Protein AF-A0A832GWJ2-F1 (afdb_monomer_lite)

Foldseek 3Di:
DVLLVLLVVLLVLLLVLLLLLLVLLVVLCVVPPDDDPPVVLVVCCVVPNSVVSSVVVSVVSCVVSVVLSVVVVPDPDVVSSVVSNVVSVVSSVVSVVSSVCSNVVDDDPVNVVVVVVVVVVVVVVD

pLDDT: mean 75.38, std 15.65, range [42.34, 94.06]

Structure (mmCIF, N/CA/C/O backbone):
data_AF-A0A832GWJ2-F1
#
_entry.id   AF-A0A832GWJ2-F1
#
loop_
_atom_site.group_PDB
_atom_site.id
_atom_site.type_symbol
_atom_site.label_atom_id
_atom_site.label_alt_id
_atom_site.label_comp_id
_atom_site.label_asym_id
_atom_site.label_entity_id
_atom_site.label_seq_id
_atom_site.pdbx_PDB_ins_code
_atom_site.Cartn_x
_atom_site.Cartn_y
_atom_site.Cartn_z
_atom_site.occupancy
_atom_site.B_iso_or_equiv
_atom_site.auth_seq_id
_atom_site.auth_comp_id
_atom_site.auth_asym_id
_atom_site.auth_atom_id
_atom_site.pdbx_PDB_model_num
ATOM 1 N N . MET A 1 1 ? 13.240 -7.114 -17.437 1.00 71.31 1 MET A N 1
ATOM 2 C CA . MET A 1 1 ? 12.450 -8.253 -16.913 1.00 71.31 1 MET A CA 1
ATOM 3 C C . MET A 1 1 ? 12.329 -8.197 -15.392 1.00 71.31 1 MET A C 1
ATOM 5 O O . MET A 1 1 ? 11.222 -8.036 -14.908 1.00 71.31 1 MET A O 1
ATOM 9 N N . ILE A 1 2 ? 13.451 -8.190 -14.660 1.00 85.00 2 ILE A N 1
ATOM 10 C CA . ILE A 1 2 ? 13.492 -8.148 -13.183 1.00 85.00 2 ILE A CA 1
ATOM 11 C C . ILE A 1 2 ? 12.664 -6.995 -12.588 1.00 85.00 2 ILE A C 1
ATOM 13 O O . ILE A 1 2 ? 11.813 -7.231 -11.739 1.00 85.00 2 ILE A O 1
ATOM 17 N N . ILE A 1 3 ? 12.844 -5.762 -13.078 1.00 85.44 3 ILE A N 1
ATOM 18 C CA . ILE A 1 3 ? 12.120 -4.582 -12.566 1.00 85.44 3 ILE A CA 1
ATOM 19 C C . ILE A 1 3 ? 10.596 -4.740 -12.695 1.00 85.44 3 ILE A C 1
ATOM 21 O O . ILE A 1 3 ? 9.877 -4.452 -11.745 1.00 85.44 3 ILE A O 1
ATOM 25 N N . LYS A 1 4 ? 10.099 -5.260 -13.826 1.00 85.88 4 LYS A N 1
ATOM 26 C CA . LYS A 1 4 ? 8.658 -5.480 -14.044 1.00 85.88 4 LYS A CA 1
ATOM 27 C C . LYS A 1 4 ? 8.101 -6.541 -13.085 1.00 85.88 4 LYS A C 1
ATOM 29 O O . LYS A 1 4 ? 7.018 -6.355 -12.536 1.00 85.88 4 LYS A O 1
ATOM 34 N N . SER A 1 5 ? 8.863 -7.607 -12.824 1.00 88.88 5 SER A N 1
ATOM 35 C CA . SER A 1 5 ? 8.505 -8.612 -11.815 1.00 88.88 5 SER A CA 1
ATOM 36 C C . SER A 1 5 ? 8.436 -8.006 -10.410 1.00 88.88 5 SER A C 1
ATOM 38 O O . SER A 1 5 ? 7.482 -8.263 -9.683 1.00 88.88 5 SER A O 1
ATOM 40 N N . ILE A 1 6 ? 9.391 -7.141 -10.046 1.00 92.00 6 ILE A N 1
ATOM 41 C CA . ILE A 1 6 ? 9.373 -6.424 -8.761 1.00 92.00 6 ILE A CA 1
ATOM 42 C C . ILE A 1 6 ? 8.151 -5.501 -8.676 1.00 92.00 6 ILE A C 1
ATOM 44 O O . ILE A 1 6 ? 7.458 -5.509 -7.663 1.00 92.00 6 ILE A O 1
ATOM 48 N N . SER A 1 7 ? 7.831 -4.747 -9.732 1.00 90.88 7 SER A N 1
ATOM 49 C CA . SER A 1 7 ? 6.636 -3.892 -9.764 1.00 90.88 7 SER A CA 1
ATOM 50 C C . SER A 1 7 ? 5.344 -4.689 -9.562 1.00 90.88 7 SER A C 1
ATOM 52 O O . SER A 1 7 ? 4.452 -4.222 -8.858 1.00 90.88 7 SER A O 1
ATOM 54 N N . LEU A 1 8 ? 5.250 -5.903 -10.114 1.00 90.25 8 LEU A N 1
ATOM 55 C CA . LEU A 1 8 ? 4.106 -6.791 -9.895 1.00 90.25 8 LEU A CA 1
ATOM 56 C C . LEU A 1 8 ? 4.010 -7.245 -8.432 1.00 90.25 8 LEU A C 1
ATOM 58 O O . LEU A 1 8 ? 2.935 -7.170 -7.840 1.00 90.25 8 LEU A O 1
ATOM 62 N N . VAL A 1 9 ? 5.131 -7.643 -7.824 1.00 93.12 9 VAL A N 1
ATOM 63 C CA . VAL A 1 9 ? 5.181 -7.998 -6.395 1.00 93.12 9 VAL A CA 1
ATOM 64 C C . VAL A 1 9 ? 4.764 -6.812 -5.521 1.00 93.12 9 VAL A C 1
ATOM 66 O O . VAL A 1 9 ? 3.963 -6.979 -4.606 1.00 93.12 9 VAL A O 1
ATOM 69 N N . VAL A 1 10 ? 5.241 -5.602 -5.828 1.00 92.62 10 VAL A N 1
ATOM 70 C CA . VAL A 1 10 ? 4.853 -4.379 -5.106 1.00 92.62 10 VAL A CA 1
ATOM 71 C C . VAL A 1 10 ? 3.365 -4.074 -5.281 1.00 92.62 10 VAL A C 1
ATOM 73 O O . VAL A 1 10 ? 2.706 -3.714 -4.311 1.00 92.62 10 VAL A O 1
ATOM 76 N N . ALA A 1 11 ? 2.799 -4.251 -6.476 1.00 90.06 11 ALA A N 1
ATOM 77 C CA . ALA A 1 11 ? 1.368 -4.051 -6.695 1.00 90.06 11 ALA A CA 1
ATOM 78 C C . ALA A 1 11 ? 0.514 -5.026 -5.868 1.00 90.06 11 ALA A C 1
ATOM 80 O O . ALA A 1 11 ? -0.459 -4.605 -5.241 1.00 90.06 11 ALA A O 1
ATOM 81 N N . ILE A 1 12 ? 0.907 -6.305 -5.809 1.00 89.88 12 ILE A N 1
ATOM 82 C CA . ILE A 1 12 ? 0.268 -7.299 -4.935 1.00 89.88 12 ILE A CA 1
ATOM 83 C C . ILE A 1 12 ? 0.392 -6.865 -3.473 1.00 89.88 12 ILE A C 1
ATOM 85 O O . ILE A 1 12 ? -0.600 -6.889 -2.745 1.00 89.88 12 ILE A O 1
ATOM 89 N N . LEU A 1 13 ? 1.580 -6.418 -3.057 1.00 91.56 13 LEU A N 1
ATOM 90 C CA . LEU A 1 13 ? 1.827 -5.963 -1.694 1.00 91.56 13 LEU A CA 1
ATOM 91 C C . LEU A 1 13 ? 0.891 -4.814 -1.304 1.00 91.56 13 LEU A C 1
ATOM 93 O O . LEU A 1 13 ? 0.283 -4.907 -0.247 1.00 91.56 13 LEU A O 1
ATOM 97 N N . ILE A 1 14 ? 0.709 -3.809 -2.170 1.00 91.25 14 ILE A N 1
ATOM 98 C CA . ILE A 1 14 ? -0.202 -2.670 -1.945 1.00 91.25 14 ILE A CA 1
ATOM 99 C C . ILE A 1 14 ? -1.648 -3.142 -1.741 1.00 91.25 14 ILE A C 1
ATOM 101 O O . ILE A 1 14 ? -2.360 -2.640 -0.869 1.00 91.25 14 ILE A O 1
ATOM 105 N N . ILE A 1 15 ? -2.111 -4.092 -2.560 1.00 88.44 15 ILE A N 1
ATOM 106 C CA . ILE A 1 15 ? -3.483 -4.608 -2.471 1.00 88.44 15 ILE A CA 1
ATOM 107 C C . ILE A 1 15 ? -3.663 -5.390 -1.166 1.00 88.44 15 ILE A C 1
ATOM 109 O O . ILE A 1 15 ? -4.631 -5.161 -0.439 1.00 88.44 15 ILE A O 1
ATOM 113 N N . VAL A 1 16 ? -2.715 -6.272 -0.838 1.00 88.19 16 VAL A N 1
ATOM 114 C CA . VAL A 1 16 ? -2.744 -7.082 0.387 1.00 88.19 16 VAL A CA 1
ATOM 115 C C . VAL A 1 16 ? -2.646 -6.201 1.631 1.00 88.19 16 VAL A C 1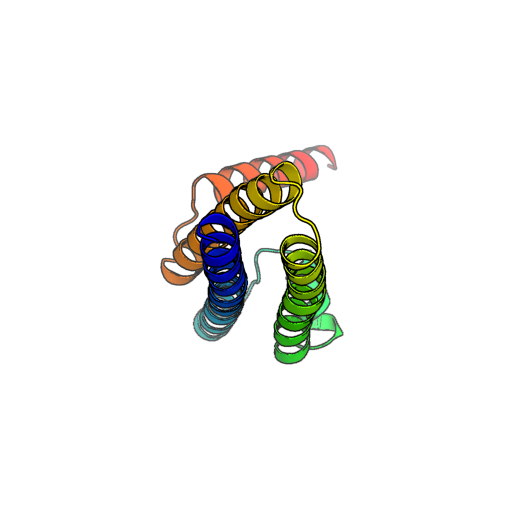
ATOM 117 O O . VAL A 1 16 ? -3.441 -6.366 2.556 1.00 88.19 16 VAL A O 1
ATOM 120 N N . SER A 1 17 ? -1.726 -5.235 1.665 1.00 88.06 17 SER A N 1
ATOM 121 C CA . SER A 1 17 ? -1.578 -4.313 2.793 1.00 88.06 17 SER A CA 1
ATOM 122 C C . SER A 1 17 ? -2.831 -3.470 2.984 1.00 88.06 17 SER A C 1
ATOM 124 O O . SER A 1 17 ? -3.256 -3.268 4.122 1.00 88.06 17 SER A O 1
ATOM 126 N N . LYS A 1 18 ? -3.491 -3.048 1.897 1.00 87.44 18 LYS A N 1
ATOM 127 C CA . LYS A 1 18 ? -4.743 -2.303 2.007 1.00 87.44 18 LYS A CA 1
ATOM 128 C C . LYS A 1 18 ? -5.901 -3.163 2.489 1.00 87.44 18 LYS A C 1
ATOM 130 O O . LYS A 1 18 ? -6.691 -2.715 3.319 1.00 87.44 18 LYS A O 1
ATOM 135 N N . PHE A 1 19 ? -5.987 -4.399 2.010 1.00 85.69 19 PHE A N 1
ATOM 136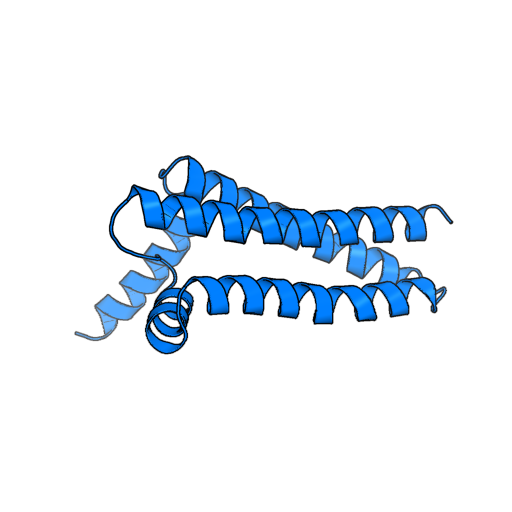 C CA . PHE A 1 19 ? -6.965 -5.356 2.507 1.00 85.69 19 PHE A CA 1
ATOM 137 C C . PHE A 1 19 ? -6.779 -5.606 4.009 1.00 85.69 19 PHE A C 1
ATOM 139 O O . PHE A 1 19 ? -7.747 -5.548 4.765 1.00 85.69 19 PHE A O 1
ATOM 146 N N . LEU A 1 20 ? -5.537 -5.801 4.463 1.00 82.75 20 LEU A N 1
ATOM 147 C CA . LEU A 1 20 ? -5.214 -5.972 5.880 1.00 82.75 20 LEU A CA 1
ATOM 148 C C . LEU A 1 20 ? -5.515 -4.715 6.704 1.00 82.75 20 LEU A C 1
ATOM 150 O O . LEU A 1 20 ? -6.037 -4.833 7.810 1.00 82.75 20 LEU A O 1
ATOM 154 N N . ASP A 1 21 ? -5.242 -3.520 6.180 1.00 82.69 21 ASP A N 1
ATOM 155 C CA . ASP A 1 21 ? -5.596 -2.237 6.806 1.00 82.69 21 ASP A CA 1
ATOM 156 C C . ASP A 1 21 ? -7.110 -2.144 7.042 1.00 82.69 21 ASP A C 1
ATOM 158 O O . ASP A 1 21 ? -7.569 -1.966 8.175 1.00 82.69 21 ASP A O 1
ATOM 162 N N . CYS A 1 22 ? -7.896 -2.410 6.001 1.00 79.75 22 CYS A N 1
ATOM 163 C CA . CYS A 1 22 ? -9.350 -2.477 6.071 1.00 79.75 22 CYS A CA 1
ATOM 164 C C . CYS A 1 22 ? -9.856 -3.560 7.038 1.00 79.75 22 CYS A C 1
ATOM 166 O O . CYS A 1 22 ? -10.737 -3.291 7.853 1.00 79.75 22 CYS A O 1
ATOM 168 N N . TYR A 1 23 ? -9.288 -4.766 6.996 1.00 80.56 23 TYR A N 1
ATOM 169 C CA . TYR A 1 23 ? -9.678 -5.875 7.868 1.00 80.56 23 TYR A CA 1
ATOM 170 C C . TYR A 1 23 ? -9.320 -5.617 9.338 1.00 80.56 23 TYR A C 1
ATOM 172 O O . TYR A 1 23 ? -10.121 -5.879 10.236 1.00 80.56 23 TYR A O 1
ATOM 180 N N . SER A 1 24 ? -8.138 -5.060 9.606 1.00 74.94 24 SER A N 1
ATOM 181 C CA . SER A 1 24 ? -7.709 -4.690 10.959 1.00 74.94 24 SER A CA 1
ATOM 182 C C . SER A 1 24 ? -8.596 -3.595 11.550 1.00 74.94 24 SER A C 1
ATOM 184 O O . SER A 1 24 ? -8.939 -3.652 12.729 1.00 74.94 24 SER A O 1
ATOM 186 N N . THR A 1 25 ? -9.041 -2.655 10.715 1.00 75.38 25 THR A N 1
ATOM 187 C CA . THR A 1 25 ? -10.002 -1.610 11.077 1.00 75.38 25 THR A CA 1
ATOM 188 C C . THR A 1 25 ? -11.382 -2.213 11.354 1.00 75.38 25 THR A C 1
ATOM 190 O O . THR A 1 25 ? -11.973 -1.944 12.401 1.00 75.38 25 THR A O 1
ATOM 193 N N . PHE A 1 26 ? -11.851 -3.121 10.485 1.00 72.25 26 PHE A N 1
ATOM 194 C CA . PHE A 1 26 ? -13.081 -3.896 10.680 1.00 72.25 26 PHE A CA 1
ATOM 195 C C . PHE A 1 26 ? -13.094 -4.615 12.031 1.00 72.25 26 PHE A C 1
ATOM 197 O O . PHE A 1 26 ? -14.009 -4.441 12.840 1.00 72.25 26 PHE A O 1
ATOM 204 N N . LYS A 1 27 ? -12.042 -5.395 12.297 1.00 67.88 27 LYS A N 1
ATOM 205 C CA . LYS A 1 27 ? -11.900 -6.168 13.530 1.00 67.88 27 LYS A CA 1
ATOM 206 C C . LYS A 1 27 ? -11.761 -5.257 14.751 1.00 67.88 27 LYS A C 1
ATOM 208 O O . LYS A 1 27 ? -12.418 -5.506 15.757 1.00 67.88 27 LYS A O 1
ATOM 213 N N . GLY A 1 28 ? -10.968 -4.189 14.654 1.00 67.31 28 GLY A N 1
ATOM 214 C CA . GLY A 1 28 ? -10.747 -3.234 15.741 1.00 67.31 28 GLY A CA 1
ATOM 215 C C . GLY A 1 28 ? -12.028 -2.527 16.190 1.00 67.31 28 GLY A C 1
ATOM 216 O O . GLY A 1 28 ? -12.247 -2.341 17.384 1.00 67.31 28 GLY A O 1
ATOM 217 N N . ILE A 1 29 ? -12.918 -2.191 15.256 1.00 66.31 29 ILE A N 1
ATOM 218 C CA . ILE A 1 29 ? -14.182 -1.504 15.567 1.00 66.31 29 ILE A CA 1
ATOM 219 C C . ILE A 1 29 ? -15.228 -2.459 16.111 1.00 66.31 29 ILE A C 1
ATOM 221 O O . ILE A 1 29 ? -15.934 -2.104 17.053 1.00 66.31 29 ILE A O 1
ATOM 225 N N . LYS A 1 30 ? -15.292 -3.678 15.564 1.00 59.84 30 LYS A N 1
ATOM 226 C CA . LYS A 1 30 ? -16.186 -4.722 16.064 1.00 59.84 30 LYS A CA 1
ATOM 227 C C . LYS A 1 30 ? -15.852 -5.112 17.508 1.00 59.84 30 LYS A C 1
ATOM 229 O O . LYS A 1 30 ? -16.764 -5.407 18.269 1.00 59.84 30 LYS A O 1
ATOM 234 N N . HIS A 1 31 ? -14.570 -5.100 17.886 1.00 53.03 31 HIS A N 1
ATOM 235 C CA . HIS A 1 31 ? -14.147 -5.560 19.210 1.00 53.03 31 HIS A CA 1
ATOM 236 C C . HIS A 1 31 ? -14.210 -4.489 20.311 1.00 53.03 31 HIS A C 1
ATOM 238 O O . HIS A 1 31 ? -14.450 -4.847 21.459 1.00 53.03 31 HIS A O 1
ATOM 244 N N . ASN A 1 32 ? -14.024 -3.203 19.981 1.00 50.88 32 ASN A N 1
ATOM 245 C CA . ASN A 1 32 ? -13.842 -2.126 20.971 1.00 50.88 32 ASN A CA 1
ATOM 246 C C . ASN A 1 32 ? -14.961 -1.067 21.021 1.00 50.88 32 ASN A C 1
ATOM 248 O O . ASN A 1 32 ? -14.711 0.030 21.510 1.00 50.88 32 ASN A O 1
ATOM 252 N N . HIS A 1 33 ? -16.176 -1.355 20.533 1.00 44.56 33 HIS A N 1
ATOM 253 C CA . HIS A 1 33 ? -17.385 -0.529 20.746 1.00 44.56 33 HIS A CA 1
ATOM 254 C C . HIS A 1 33 ? -17.158 1.003 20.742 1.00 44.56 33 HIS A C 1
ATOM 256 O O . HIS A 1 33 ? -17.583 1.725 21.639 1.00 44.56 33 HIS A O 1
ATOM 262 N N . GLY A 1 34 ? -16.524 1.524 19.689 1.00 51.06 34 GLY A N 1
ATOM 263 C CA . GLY A 1 34 ? -16.529 2.962 19.421 1.00 51.06 34 GLY A CA 1
ATOM 264 C C . GLY A 1 34 ? -15.166 3.637 19.463 1.00 51.06 34 GLY A C 1
ATOM 265 O O . GLY A 1 34 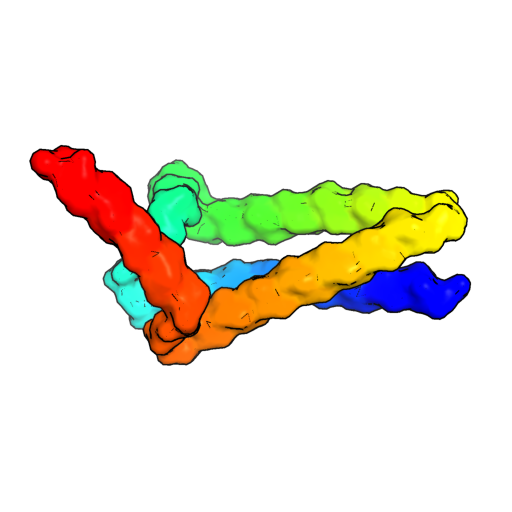? -14.666 4.060 20.496 1.00 51.06 34 GLY A O 1
ATOM 266 N N . LEU A 1 35 ? -14.630 3.862 18.268 1.00 52.03 35 LEU A N 1
ATOM 267 C CA . LEU A 1 35 ? -14.443 5.182 17.659 1.00 52.03 35 LEU A CA 1
ATOM 268 C C . LEU A 1 35 ? -13.325 5.023 16.645 1.00 52.03 35 LEU A C 1
ATOM 270 O O . LEU A 1 35 ? -12.143 5.003 16.990 1.00 52.03 35 LEU A O 1
ATOM 274 N N . GLU A 1 36 ? -13.710 4.949 15.377 1.00 53.81 36 GLU A N 1
ATOM 275 C CA . GLU A 1 36 ? -12.756 5.148 14.303 1.00 53.81 36 GLU A CA 1
ATOM 276 C C . GLU A 1 36 ? -12.039 6.480 14.530 1.00 53.81 36 GLU A C 1
ATOM 278 O O . GLU A 1 36 ? -12.664 7.54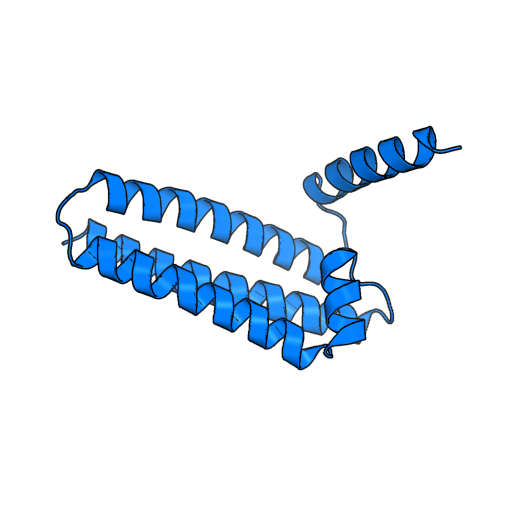8 14.568 1.00 53.81 36 GLU A O 1
ATOM 283 N N . ARG A 1 37 ? -10.726 6.402 14.774 1.00 55.47 37 ARG A N 1
ATOM 284 C CA . ARG A 1 37 ? -9.912 7.570 15.133 1.00 55.47 37 ARG A CA 1
ATOM 285 C C . ARG A 1 37 ? -9.795 8.554 13.977 1.00 55.47 37 ARG A C 1
ATOM 287 O O . ARG A 1 37 ? -9.565 9.733 14.223 1.00 55.47 37 ARG A O 1
ATOM 294 N N . ASN A 1 38 ? -9.968 8.089 12.739 1.00 59.72 38 ASN A N 1
ATOM 295 C CA . ASN A 1 38 ? -10.014 8.954 11.574 1.00 59.72 38 ASN A CA 1
ATOM 296 C C . ASN A 1 38 ? -11.413 9.601 11.471 1.00 59.72 38 ASN A C 1
ATOM 298 O O . ASN A 1 38 ? -12.383 8.904 11.156 1.00 59.72 38 ASN A O 1
ATOM 302 N N . PRO A 1 39 ? -11.547 10.921 11.717 1.00 54.97 39 PRO A N 1
ATOM 303 C CA . PRO A 1 39 ? -12.842 11.600 11.694 1.00 54.97 39 PRO A CA 1
ATOM 304 C C . PRO A 1 39 ? -13.506 11.539 10.315 1.00 54.97 39 PRO A C 1
ATOM 306 O O . PRO A 1 39 ? -14.733 11.524 10.234 1.00 54.97 39 PRO A O 1
ATOM 309 N N . LEU A 1 40 ? -12.703 11.454 9.251 1.00 57.22 40 LEU A N 1
ATOM 310 C CA . LEU A 1 40 ? -13.156 11.363 7.867 1.00 57.22 40 LEU A CA 1
ATOM 311 C C . LEU A 1 40 ? -13.744 9.977 7.578 1.00 57.22 40 LEU A C 1
ATOM 313 O O . LEU A 1 40 ? -14.869 9.876 7.093 1.00 57.22 40 LEU A O 1
ATOM 317 N N . ALA A 1 41 ? -13.040 8.914 7.978 1.00 63.78 41 ALA A N 1
ATOM 318 C CA . ALA A 1 41 ? -13.543 7.545 7.855 1.00 63.78 41 ALA A CA 1
ATOM 319 C C . ALA A 1 41 ? -14.802 7.335 8.711 1.00 63.78 41 ALA A C 1
ATOM 321 O O . ALA A 1 41 ? -15.800 6.812 8.223 1.00 63.78 41 ALA A O 1
ATOM 322 N N . ARG A 1 42 ? -14.823 7.871 9.940 1.00 65.00 42 ARG A N 1
ATOM 323 C CA . ARG A 1 42 ? -16.009 7.851 10.808 1.00 65.00 42 ARG A CA 1
ATOM 324 C C . ARG A 1 42 ? -17.216 8.536 10.167 1.00 65.00 42 ARG A C 1
ATOM 326 O O . ARG A 1 42 ? -18.338 8.058 10.314 1.00 65.00 42 ARG A O 1
ATOM 333 N N . PHE A 1 43 ? -17.005 9.670 9.502 1.00 65.75 43 PHE A N 1
ATOM 334 C CA . PHE A 1 43 ? -18.070 10.401 8.819 1.00 65.75 43 PHE A CA 1
ATOM 335 C C . PHE A 1 43 ? -18.626 9.605 7.630 1.00 65.75 43 PHE A C 1
ATOM 337 O O . PHE A 1 43 ? -19.837 9.421 7.533 1.00 65.75 43 PHE A O 1
ATOM 344 N N . LEU A 1 44 ? -17.746 9.071 6.779 1.00 65.62 44 LEU A N 1
ATOM 345 C CA . LEU A 1 44 ? -18.118 8.228 5.639 1.00 65.62 44 LEU A CA 1
ATOM 346 C C . LEU A 1 44 ? -18.883 6.973 6.074 1.00 65.62 44 LEU A C 1
ATOM 348 O O . LEU A 1 44 ? -19.955 6.692 5.542 1.00 65.62 44 LEU A O 1
ATOM 352 N N . MET A 1 45 ? -18.404 6.280 7.104 1.00 72.44 45 MET A N 1
ATOM 353 C CA . MET A 1 45 ? -19.043 5.062 7.606 1.00 72.44 45 MET A CA 1
ATOM 354 C C . MET A 1 45 ? -20.396 5.317 8.261 1.00 72.44 45 MET A C 1
ATOM 356 O O . MET A 1 45 ? -21.297 4.497 8.108 1.00 72.44 45 MET A O 1
ATOM 360 N N . LYS A 1 46 ? -20.572 6.457 8.944 1.00 70.69 46 LYS A N 1
ATOM 361 C CA . LYS A 1 46 ? -21.886 6.874 9.458 1.00 70.69 46 LYS A CA 1
ATOM 362 C C . LYS A 1 46 ? -22.872 7.215 8.341 1.00 70.69 4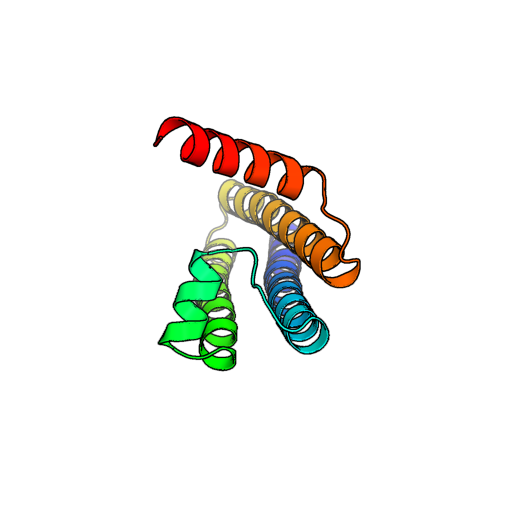6 LYS A C 1
ATOM 364 O O . LYS A 1 46 ? -24.065 7.017 8.527 1.00 70.69 46 LYS A O 1
ATOM 369 N N . LYS A 1 47 ? -22.391 7.748 7.214 1.00 75.69 47 LYS A N 1
ATOM 370 C CA . LYS A 1 47 ? -23.241 8.231 6.118 1.00 75.69 47 LYS A CA 1
ATOM 371 C C . LYS A 1 47 ? -23.614 7.140 5.109 1.00 75.69 47 LYS A C 1
ATOM 373 O O . LYS A 1 47 ? -24.726 7.155 4.601 1.00 75.69 47 LYS A O 1
ATOM 378 N N . ILE A 1 48 ? -22.691 6.230 4.797 1.00 75.81 48 ILE A N 1
ATOM 379 C CA . ILE A 1 48 ? -22.821 5.264 3.684 1.00 75.81 48 ILE A CA 1
ATOM 380 C C . ILE A 1 48 ? -22.838 3.809 4.190 1.00 75.81 48 ILE A C 1
ATOM 382 O O . ILE A 1 48 ? -23.206 2.883 3.469 1.00 75.81 48 ILE A O 1
ATOM 386 N N . GLY A 1 49 ? -22.468 3.594 5.452 1.00 74.31 49 GLY A N 1
ATOM 387 C CA . GLY A 1 49 ? -22.360 2.275 6.057 1.00 74.31 49 GLY A CA 1
ATOM 388 C C . GLY A 1 49 ? -20.926 1.749 6.072 1.00 74.31 49 GLY A C 1
ATOM 389 O O . GLY A 1 49 ? -20.076 2.088 5.240 1.00 74.31 49 GLY A O 1
ATOM 390 N N . PHE A 1 50 ? -20.661 0.905 7.067 1.00 68.62 50 PHE A N 1
ATOM 391 C CA . PHE A 1 50 ? -19.331 0.398 7.389 1.00 68.62 50 PHE A CA 1
ATOM 392 C C . PHE A 1 50 ? -18.733 -0.463 6.271 1.00 68.62 50 PHE A C 1
ATOM 394 O O . PHE A 1 50 ? -17.663 -0.152 5.747 1.00 68.62 50 PHE A O 1
ATOM 401 N N . ASN A 1 51 ? -19.466 -1.499 5.851 1.00 74.25 51 ASN A N 1
ATOM 402 C CA . ASN A 1 51 ? -19.020 -2.418 4.804 1.00 74.25 51 ASN A CA 1
ATOM 403 C C . ASN A 1 51 ? -18.819 -1.683 3.474 1.00 74.25 51 ASN A C 1
ATOM 405 O O . ASN A 1 51 ? -17.782 -1.846 2.839 1.00 74.25 51 ASN A O 1
ATOM 409 N N . THR A 1 52 ? -19.760 -0.817 3.090 1.00 78.44 52 THR A N 1
ATOM 410 C CA . THR A 1 52 ? -19.687 -0.056 1.835 1.00 78.44 52 THR A CA 1
ATOM 411 C C . THR A 1 52 ? -18.462 0.851 1.789 1.00 78.44 52 THR A C 1
ATOM 413 O O . THR A 1 52 ? -17.790 0.924 0.764 1.00 78.44 52 THR A O 1
ATOM 416 N N . THR A 1 53 ? -18.121 1.503 2.905 1.00 78.12 53 THR A N 1
ATOM 417 C CA . THR A 1 53 ? -16.930 2.361 2.978 1.00 78.12 53 THR A CA 1
ATOM 418 C C . THR A 1 53 ? -15.650 1.540 2.825 1.00 78.12 53 THR A C 1
ATOM 420 O O . THR A 1 53 ? -14.774 1.914 2.050 1.00 78.12 53 THR A O 1
ATOM 423 N N . ILE A 1 54 ? -15.550 0.397 3.510 1.00 78.44 54 ILE A N 1
ATOM 424 C CA . ILE A 1 54 ? -14.384 -0.493 3.417 1.00 78.44 54 ILE A CA 1
ATOM 425 C C . ILE A 1 54 ? -14.181 -0.991 1.981 1.00 78.44 54 ILE A C 1
ATOM 427 O O . ILE A 1 54 ? -13.089 -0.844 1.428 1.00 78.44 54 ILE A O 1
ATOM 431 N N . TRP A 1 55 ? -15.235 -1.523 1.360 1.00 79.19 55 TRP A N 1
ATOM 432 C CA . TRP A 1 55 ? -15.174 -2.006 -0.019 1.00 79.19 55 TRP A CA 1
ATOM 433 C C . TRP A 1 55 ? -14.884 -0.876 -1.007 1.00 79.19 55 TRP A C 1
ATOM 435 O O . TRP A 1 55 ? -14.088 -1.066 -1.919 1.00 79.19 55 TRP A O 1
ATOM 445 N N . SER A 1 56 ? -15.440 0.320 -0.800 1.00 81.75 56 SER A N 1
ATOM 446 C CA . SER A 1 56 ? -15.168 1.478 -1.657 1.00 81.75 56 SER A CA 1
ATOM 447 C C . SER A 1 56 ? -13.693 1.881 -1.634 1.00 81.75 56 SER A C 1
ATOM 449 O O . SER A 1 56 ? -13.112 2.098 -2.697 1.00 81.75 56 SER A O 1
ATOM 451 N N . VAL A 1 57 ? -13.054 1.927 -0.460 1.00 83.06 57 VAL A N 1
ATOM 452 C CA . VAL A 1 57 ? -11.628 2.277 -0.368 1.00 83.06 57 VAL A CA 1
ATOM 453 C C . VAL A 1 57 ? -10.742 1.186 -0.985 1.00 83.06 57 VAL A C 1
ATOM 455 O O . VAL A 1 57 ? -9.742 1.501 -1.640 1.00 83.06 57 VAL A O 1
ATOM 458 N N . LEU A 1 58 ? -11.105 -0.090 -0.824 1.00 86.12 58 LEU A N 1
ATOM 459 C CA . LEU A 1 58 ? -10.409 -1.195 -1.487 1.00 86.12 58 LEU A CA 1
ATOM 460 C C . LEU A 1 58 ? -10.527 -1.084 -3.016 1.00 86.12 58 LEU A C 1
ATOM 462 O O . LEU A 1 58 ? -9.511 -1.102 -3.710 1.00 86.12 58 LEU A O 1
ATOM 466 N N . THR A 1 59 ? -11.740 -0.873 -3.533 1.00 87.75 59 THR A N 1
ATOM 467 C CA . THR A 1 59 ? -12.006 -0.673 -4.965 1.00 87.75 59 THR A CA 1
ATOM 468 C C . THR A 1 59 ? -11.229 0.518 -5.515 1.00 87.75 59 THR A C 1
ATOM 470 O O . THR A 1 59 ? -10.578 0.405 -6.548 1.00 87.75 59 THR A O 1
ATOM 473 N N . PHE A 1 60 ? -11.217 1.644 -4.801 1.00 88.50 60 PHE A N 1
ATOM 474 C CA . PHE A 1 60 ? -10.459 2.829 -5.198 1.00 88.50 60 PHE A CA 1
ATOM 475 C C . PHE A 1 60 ? -8.953 2.548 -5.305 1.00 88.50 60 PHE A C 1
ATOM 477 O O . PHE A 1 60 ? -8.293 3.005 -6.236 1.00 88.50 60 PHE A O 1
ATOM 484 N N . THR A 1 61 ? -8.417 1.736 -4.393 1.00 89.00 61 THR A N 1
ATOM 485 C CA . THR A 1 61 ? -7.005 1.330 -4.421 1.00 89.00 61 THR A CA 1
ATOM 486 C C . THR A 1 61 ? -6.693 0.509 -5.669 1.00 89.00 61 THR A C 1
ATOM 488 O O . THR A 1 61 ? -5.708 0.797 -6.342 1.00 89.00 61 THR A O 1
ATOM 491 N N . VAL A 1 62 ? -7.552 -0.453 -6.022 1.00 89.00 62 VAL A N 1
ATOM 492 C CA . VAL A 1 62 ? -7.413 -1.259 -7.249 1.00 89.00 62 VAL A CA 1
ATOM 493 C C . VAL A 1 62 ? -7.528 -0.390 -8.506 1.00 89.00 62 VAL A C 1
ATOM 495 O O . VAL A 1 62 ? -6.734 -0.550 -9.435 1.00 89.00 62 VAL A O 1
ATOM 498 N N . ILE A 1 63 ? -8.465 0.564 -8.526 1.00 92.75 63 ILE A N 1
ATOM 499 C CA . ILE A 1 63 ? -8.669 1.497 -9.646 1.00 92.75 63 ILE A CA 1
ATOM 500 C C . ILE A 1 63 ? -7.438 2.374 -9.886 1.00 92.75 63 ILE A C 1
ATOM 502 O O . ILE A 1 63 ? -7.160 2.707 -11.030 1.00 92.75 63 ILE A O 1
ATOM 506 N N . ILE A 1 64 ? -6.682 2.738 -8.849 1.00 90.62 64 ILE A N 1
ATOM 507 C CA . ILE A 1 64 ? -5.460 3.541 -9.007 1.00 90.62 64 ILE A CA 1
ATOM 508 C C . ILE A 1 64 ? -4.248 2.662 -9.318 1.00 90.62 64 ILE A C 1
ATOM 510 O O . ILE A 1 64 ? -3.436 2.999 -10.186 1.00 90.62 64 ILE A O 1
ATOM 514 N N . SER A 1 65 ? -4.091 1.539 -8.614 1.00 89.62 65 SER A N 1
ATOM 515 C CA . SER A 1 65 ? -2.902 0.698 -8.749 1.00 89.62 65 SER A CA 1
ATOM 516 C C . SER A 1 65 ? -2.856 -0.030 -10.093 1.00 89.62 65 SER A C 1
ATOM 518 O O . SER A 1 65 ? -1.775 -0.158 -10.665 1.00 89.62 65 SER A O 1
ATOM 520 N N . THR A 1 66 ? -4.006 -0.433 -10.646 1.00 90.62 66 THR A N 1
ATOM 521 C CA . THR A 1 66 ? -4.070 -1.212 -11.896 1.00 90.62 66 THR A CA 1
ATOM 522 C C . THR A 1 66 ? -3.617 -0.410 -13.124 1.00 90.62 66 THR A C 1
ATOM 524 O O . THR A 1 66 ? -2.719 -0.881 -13.824 1.00 90.62 66 THR A O 1
ATOM 527 N N . PRO A 1 67 ? -4.122 0.813 -13.394 1.00 91.62 67 PRO A N 1
ATOM 528 C CA . PRO A 1 67 ? -3.625 1.641 -14.494 1.00 91.62 67 PRO A CA 1
ATOM 529 C C . PRO A 1 67 ? -2.165 2.051 -14.305 1.00 91.62 67 PRO A C 1
ATOM 531 O O . PRO A 1 67 ? -1.412 2.094 -15.275 1.00 91.62 67 PRO A O 1
ATOM 534 N N . SER A 1 68 ? -1.748 2.305 -13.060 1.00 89.25 68 SER A N 1
ATOM 535 C CA . SER A 1 68 ? -0.354 2.636 -12.743 1.00 89.25 68 SER A CA 1
ATOM 536 C C . SER A 1 68 ? 0.581 1.478 -13.100 1.00 89.25 68 SER A C 1
ATOM 538 O O . SER A 1 68 ? 1.602 1.679 -13.757 1.00 89.25 68 SER A O 1
ATOM 540 N N . LEU A 1 69 ? 0.199 0.248 -12.740 1.00 90.62 69 LEU A N 1
ATOM 541 C CA . LEU A 1 69 ? 0.937 -0.957 -13.102 1.00 90.62 69 LEU A CA 1
ATOM 542 C C . LEU A 1 69 ? 0.924 -1.181 -14.619 1.00 90.62 69 LEU A C 1
ATOM 544 O O . LEU A 1 69 ? 1.969 -1.440 -15.208 1.00 90.62 69 LEU A O 1
ATOM 548 N N . TYR A 1 70 ? -0.229 -1.019 -15.272 1.00 92.06 70 TYR A N 1
ATOM 549 C CA . TYR A 1 70 ? -0.335 -1.120 -16.729 1.00 92.06 70 TYR A CA 1
ATOM 550 C C . TYR A 1 70 ? 0.617 -0.145 -17.437 1.00 92.06 70 TYR A C 1
ATOM 552 O O . TYR A 1 70 ? 1.329 -0.535 -18.365 1.00 92.06 70 TYR A O 1
ATOM 560 N N . TYR A 1 71 ? 0.703 1.099 -16.960 1.00 89.88 71 TYR A N 1
ATOM 561 C CA . TYR A 1 71 ? 1.617 2.103 -17.500 1.00 89.88 71 TYR A CA 1
ATOM 562 C C . TYR A 1 71 ? 3.091 1.698 -17.340 1.00 89.88 71 TYR A C 1
ATOM 564 O O . TYR A 1 71 ? 3.878 1.889 -18.267 1.00 89.88 71 TYR A O 1
ATOM 572 N N . VAL A 1 72 ? 3.457 1.088 -16.208 1.00 89.50 72 VAL A N 1
ATOM 573 C CA . VAL A 1 72 ? 4.802 0.537 -15.957 1.00 89.50 72 VAL A CA 1
ATOM 574 C C . VAL A 1 72 ? 5.127 -0.641 -16.884 1.00 89.50 72 VAL A C 1
ATOM 576 O O . VAL A 1 72 ? 6.265 -0.787 -17.321 1.00 89.50 72 VAL A O 1
ATOM 579 N N . PHE A 1 73 ? 4.149 -1.484 -17.224 1.00 88.38 73 PHE A N 1
ATOM 580 C CA . PHE A 1 73 ? 4.372 -2.603 -18.145 1.00 88.38 73 PHE A CA 1
ATOM 581 C C . PHE A 1 73 ? 4.485 -2.161 -19.606 1.00 88.38 73 PHE A C 1
ATOM 583 O O . PHE A 1 73 ? 5.303 -2.731 -20.338 1.00 88.38 73 PHE A O 1
ATOM 590 N N . LYS A 1 74 ? 3.685 -1.164 -20.011 1.00 90.50 74 LYS A N 1
ATOM 591 C CA . LYS A 1 74 ? 3.640 -0.630 -21.378 1.00 90.50 74 LYS A CA 1
ATOM 592 C C . LYS A 1 74 ? 4.849 0.239 -21.718 1.00 90.50 74 LYS A C 1
ATOM 594 O O . LYS A 1 74 ? 5.301 0.216 -22.856 1.00 90.50 74 LYS A O 1
ATOM 599 N N . ASN A 1 75 ? 5.371 0.992 -20.754 1.00 85.31 75 ASN A N 1
ATOM 600 C CA . ASN A 1 75 ? 6.539 1.839 -20.968 1.00 85.31 75 ASN A CA 1
ATOM 601 C C . ASN A 1 75 ? 7.833 1.117 -20.584 1.00 85.31 75 ASN A C 1
ATOM 603 O O . ASN A 1 75 ? 7.880 0.347 -19.629 1.00 85.31 75 ASN A O 1
ATOM 607 N N . GLU A 1 76 ? 8.916 1.410 -21.300 1.00 81.69 76 GLU A N 1
ATOM 608 C CA . GLU A 1 76 ? 10.256 0.902 -20.964 1.00 81.69 76 GLU A CA 1
ATOM 609 C C . GLU A 1 76 ? 11.045 1.848 -20.055 1.00 81.69 76 GLU A C 1
ATOM 611 O O . GLU A 1 76 ? 12.123 1.509 -19.567 1.00 81.69 76 GLU A O 1
ATOM 616 N N . ASN A 1 77 ? 10.497 3.035 -19.787 1.00 86.50 77 ASN A N 1
ATOM 617 C CA . ASN A 1 77 ? 11.164 4.036 -18.975 1.00 86.50 77 ASN A CA 1
ATOM 618 C C . ASN A 1 77 ? 11.277 3.569 -17.511 1.00 86.50 77 ASN A C 1
ATOM 620 O O . ASN A 1 77 ? 10.293 3.427 -16.774 1.00 86.50 77 ASN A O 1
ATOM 624 N N . GLN A 1 78 ? 12.523 3.351 -17.095 1.00 86.38 78 GLN A N 1
ATOM 625 C CA . GLN A 1 78 ? 12.870 2.805 -15.788 1.00 86.38 78 GLN A CA 1
ATOM 626 C C . GLN A 1 78 ? 12.524 3.755 -14.638 1.00 86.38 78 GLN A C 1
ATOM 628 O O . GLN A 1 78 ? 12.211 3.280 -13.549 1.00 86.38 78 GLN A O 1
ATOM 633 N N . ILE A 1 79 ? 12.498 5.071 -14.871 1.00 89.00 79 ILE A N 1
ATOM 634 C CA . ILE A 1 79 ? 12.209 6.073 -13.834 1.00 89.00 79 ILE A CA 1
ATOM 635 C C . ILE A 1 79 ? 10.802 5.865 -13.267 1.00 89.00 79 ILE A C 1
ATOM 637 O O . ILE A 1 79 ? 10.623 5.852 -12.050 1.00 89.00 79 ILE A O 1
ATOM 641 N N . PHE A 1 80 ? 9.807 5.621 -14.127 1.00 87.94 80 PHE A N 1
ATOM 642 C CA . PHE A 1 80 ? 8.437 5.353 -13.677 1.00 87.94 80 PHE A CA 1
ATOM 643 C C . PHE A 1 80 ? 8.332 4.042 -12.899 1.00 87.94 80 PHE A C 1
ATOM 645 O O . PHE A 1 80 ? 7.626 3.978 -11.895 1.00 87.94 80 PHE A O 1
ATOM 652 N N . SER A 1 81 ? 9.062 3.012 -13.332 1.00 89.19 81 SER A N 1
ATOM 653 C CA . SER A 1 81 ? 9.077 1.715 -12.651 1.00 89.19 81 SER A CA 1
ATOM 654 C C . SER A 1 81 ? 9.685 1.827 -11.252 1.00 89.19 81 SER A C 1
ATOM 656 O O . SER A 1 81 ? 9.112 1.337 -10.282 1.00 89.19 81 SER A O 1
ATOM 658 N N . ILE A 1 82 ? 10.824 2.517 -11.139 1.00 90.94 82 ILE A N 1
ATOM 659 C CA . ILE A 1 82 ? 11.518 2.765 -9.872 1.00 90.94 82 ILE A CA 1
ATOM 660 C C . ILE A 1 82 ? 10.648 3.627 -8.955 1.00 90.94 82 ILE A C 1
ATOM 662 O O . ILE A 1 82 ? 10.473 3.285 -7.788 1.00 90.94 82 ILE A O 1
ATOM 666 N N . GLY A 1 83 ? 10.043 4.695 -9.483 1.00 91.94 83 GLY A N 1
ATOM 667 C CA . GLY A 1 83 ? 9.108 5.535 -8.738 1.00 91.94 83 GLY A CA 1
ATOM 668 C C . GLY A 1 83 ? 7.937 4.725 -8.180 1.00 91.94 83 GLY A C 1
ATOM 669 O O . GLY A 1 83 ? 7.685 4.762 -6.977 1.00 91.94 83 GLY A O 1
ATOM 670 N N . PHE A 1 84 ? 7.273 3.927 -9.020 1.00 91.94 84 PHE A N 1
ATOM 671 C CA . PHE A 1 84 ? 6.178 3.053 -8.592 1.00 91.94 84 PHE A CA 1
ATOM 672 C C . PHE A 1 84 ? 6.606 2.095 -7.471 1.00 91.94 84 PHE A C 1
ATOM 674 O O . PHE A 1 84 ? 5.890 1.951 -6.482 1.00 91.94 84 PHE A O 1
ATOM 681 N N . ILE A 1 85 ? 7.787 1.480 -7.593 1.00 93.38 85 ILE A N 1
ATOM 682 C CA . ILE A 1 85 ? 8.334 0.570 -6.578 1.00 93.38 85 ILE A CA 1
ATOM 683 C C . ILE A 1 85 ? 8.573 1.306 -5.255 1.00 93.38 85 ILE A C 1
ATOM 685 O O . ILE A 1 85 ? 8.090 0.858 -4.217 1.00 93.38 85 ILE A O 1
ATOM 689 N N . ILE A 1 86 ? 9.277 2.441 -5.279 1.00 94.06 86 ILE A N 1
ATOM 690 C CA . ILE A 1 86 ? 9.626 3.198 -4.069 1.00 94.06 86 ILE A CA 1
ATOM 691 C C . ILE A 1 86 ? 8.362 3.688 -3.359 1.00 94.06 86 ILE A C 1
ATOM 693 O O . ILE A 1 86 ? 8.173 3.414 -2.172 1.00 94.06 86 ILE A O 1
ATOM 697 N N . PHE A 1 87 ? 7.466 4.371 -4.076 1.00 92.38 87 PHE A N 1
ATOM 698 C CA . PHE A 1 87 ? 6.231 4.883 -3.483 1.00 92.38 87 PHE A CA 1
ATOM 699 C C . PHE A 1 87 ? 5.316 3.749 -3.015 1.00 92.38 87 PHE A C 1
ATOM 701 O O . PHE A 1 87 ? 4.757 3.827 -1.921 1.00 92.38 87 PHE A O 1
ATOM 708 N N . GLY A 1 88 ? 5.206 2.671 -3.794 1.00 91.38 88 GLY A N 1
ATOM 709 C CA . GLY A 1 88 ? 4.419 1.496 -3.437 1.00 91.38 88 GLY A CA 1
ATOM 710 C C . GLY A 1 88 ? 4.896 0.825 -2.150 1.00 91.38 88 GLY A C 1
ATOM 711 O O . GLY A 1 88 ? 4.079 0.501 -1.285 1.00 91.38 88 GLY A O 1
ATOM 712 N N . LEU A 1 89 ? 6.212 0.683 -1.975 1.00 93.56 89 LEU A N 1
ATOM 713 C CA . LEU A 1 89 ? 6.808 0.155 -0.747 1.00 93.56 89 LEU A CA 1
ATOM 714 C C . LEU A 1 89 ? 6.554 1.072 0.451 1.00 93.56 89 LEU A C 1
ATOM 716 O O . LEU A 1 89 ? 6.109 0.591 1.491 1.00 93.56 89 LEU A O 1
ATOM 720 N N . ILE A 1 90 ? 6.770 2.384 0.306 1.00 92.31 90 ILE A N 1
ATOM 721 C CA . ILE A 1 90 ? 6.519 3.357 1.381 1.00 92.31 90 ILE A CA 1
ATOM 722 C C . ILE A 1 90 ? 5.057 3.287 1.837 1.00 92.31 90 ILE A C 1
ATOM 724 O O . ILE A 1 90 ? 4.785 3.176 3.033 1.00 92.31 90 ILE A O 1
ATOM 728 N N . ILE A 1 91 ? 4.112 3.308 0.893 1.00 90.44 91 ILE A N 1
ATOM 729 C CA . ILE A 1 91 ? 2.677 3.225 1.190 1.00 90.44 91 ILE A CA 1
ATOM 730 C C . ILE A 1 91 ? 2.350 1.906 1.899 1.00 90.44 91 ILE A C 1
ATOM 732 O O . ILE A 1 91 ? 1.651 1.921 2.912 1.00 90.44 91 ILE A O 1
ATOM 736 N N . SER A 1 92 ? 2.884 0.784 1.412 1.00 90.12 92 SER A N 1
ATOM 737 C CA . SER A 1 92 ? 2.647 -0.538 2.005 1.00 90.12 92 SER A CA 1
ATOM 738 C C . SER A 1 92 ? 3.172 -0.611 3.442 1.00 90.12 92 SER A C 1
ATOM 740 O O . SER A 1 92 ? 2.456 -1.058 4.335 1.00 90.12 92 SER A O 1
ATOM 742 N N . ILE A 1 93 ? 4.382 -0.102 3.704 1.00 89.19 93 ILE A N 1
ATOM 743 C CA . ILE A 1 93 ? 4.970 -0.045 5.053 1.00 89.19 93 ILE A CA 1
ATOM 744 C C . ILE A 1 93 ? 4.092 0.789 5.990 1.00 89.19 93 ILE A C 1
ATOM 746 O O . ILE A 1 93 ? 3.771 0.343 7.092 1.00 89.19 93 ILE A O 1
ATOM 750 N N . LEU A 1 94 ? 3.664 1.980 5.560 1.00 85.88 94 LEU A N 1
ATOM 751 C CA . LEU A 1 94 ? 2.783 2.831 6.361 1.00 85.88 94 LEU A CA 1
ATOM 752 C C . LEU A 1 94 ? 1.459 2.126 6.682 1.00 85.88 94 LEU A C 1
ATOM 754 O O . LEU A 1 94 ? 1.003 2.182 7.823 1.00 85.88 94 LEU A O 1
ATOM 758 N N . GLN A 1 95 ? 0.871 1.419 5.715 1.00 86.06 95 GLN A N 1
ATOM 759 C CA . GLN A 1 95 ? -0.349 0.634 5.923 1.00 86.06 95 GLN A CA 1
ATOM 760 C C . GLN A 1 95 ? -0.127 -0.512 6.918 1.00 86.06 95 GLN A C 1
ATOM 762 O O . GLN A 1 95 ? -0.927 -0.681 7.834 1.00 86.06 95 GLN A O 1
ATOM 767 N N . PHE A 1 96 ? 0.987 -1.243 6.830 1.00 84.50 96 PHE A N 1
ATOM 768 C CA . PHE A 1 96 ? 1.327 -2.276 7.815 1.00 84.50 96 PHE A CA 1
ATOM 769 C C . PHE A 1 96 ? 1.528 -1.711 9.226 1.00 84.50 96 PHE A C 1
ATOM 771 O O . PHE A 1 96 ? 1.094 -2.323 10.202 1.00 84.50 96 PHE A O 1
ATOM 778 N N . LEU A 1 97 ? 2.124 -0.524 9.364 1.00 82.00 97 LEU A N 1
ATOM 779 C CA . LEU A 1 97 ? 2.243 0.147 10.662 1.00 82.00 97 LEU A CA 1
ATOM 780 C C . LEU A 1 97 ? 0.874 0.518 11.244 1.00 82.00 97 LEU A C 1
ATOM 782 O O . LEU A 1 97 ? 0.678 0.429 12.462 1.00 82.00 97 LEU A O 1
ATOM 786 N N . VAL A 1 98 ? -0.076 0.920 10.395 1.00 78.50 98 VAL A N 1
ATOM 787 C CA . VAL A 1 98 ? -1.464 1.174 10.804 1.00 78.50 98 VAL A CA 1
ATOM 788 C C . VAL A 1 98 ? -2.138 -0.126 11.240 1.00 78.50 98 VAL A C 1
ATOM 790 O O . VAL A 1 98 ? -2.692 -0.163 12.337 1.00 78.50 98 VAL A O 1
ATOM 793 N N . VAL A 1 99 ? -1.996 -1.213 10.474 1.00 81.81 99 VAL A N 1
ATOM 794 C CA . VAL A 1 99 ? -2.490 -2.554 10.841 1.00 81.81 99 VAL A CA 1
ATOM 795 C C . VAL A 1 99 ? -1.961 -2.981 12.205 1.00 81.81 99 VAL A C 1
ATOM 797 O O . VAL A 1 99 ? -2.736 -3.371 13.078 1.00 81.81 99 VAL A O 1
ATOM 800 N N . HIS A 1 100 ? -0.651 -2.863 12.420 1.00 78.56 100 HIS A N 1
ATOM 801 C CA . HIS A 1 100 ? -0.036 -3.219 13.692 1.00 78.56 100 HIS A CA 1
ATOM 802 C C . HIS A 1 100 ? -0.602 -2.374 14.841 1.00 78.56 100 HIS A C 1
ATOM 804 O O . HIS A 1 100 ? -0.947 -2.911 15.891 1.00 78.56 100 HIS A O 1
ATOM 810 N N . THR A 1 101 ? -0.775 -1.068 14.629 1.00 72.44 101 THR A N 1
ATOM 811 C CA . THR A 1 10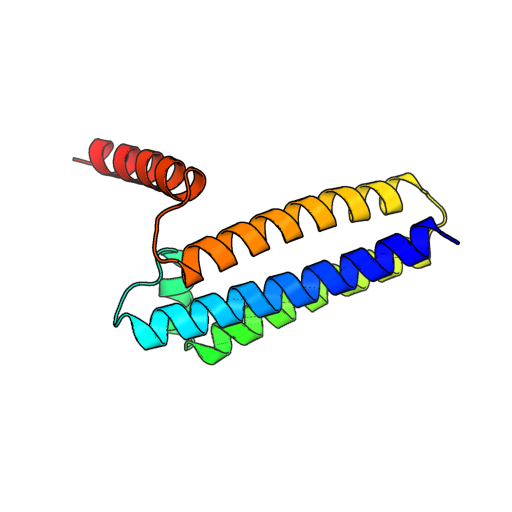1 ? -1.377 -0.162 15.621 1.00 72.44 101 THR A CA 1
ATOM 812 C C . THR A 1 101 ? -2.823 -0.553 15.942 1.00 72.44 101 THR A C 1
ATOM 814 O O . THR A 1 101 ? -3.230 -0.514 17.103 1.00 72.44 101 THR A O 1
ATOM 817 N N . ASN A 1 102 ? -3.597 -0.944 14.927 1.00 71.00 102 ASN A N 1
ATOM 818 C CA . ASN A 1 102 ? -4.994 -1.348 15.068 1.00 71.00 102 ASN A CA 1
ATOM 819 C C . ASN A 1 102 ? -5.140 -2.677 15.818 1.00 71.00 102 ASN A C 1
ATOM 821 O O . ASN A 1 102 ? -6.051 -2.811 16.631 1.00 71.00 102 ASN A O 1
ATOM 825 N N . ILE A 1 103 ? -4.241 -3.638 15.579 1.00 70.69 103 ILE A N 1
ATOM 826 C CA . ILE A 1 103 ? -4.250 -4.944 16.253 1.00 70.69 103 ILE A CA 1
ATOM 827 C C . ILE A 1 103 ? -3.786 -4.823 17.710 1.00 70.69 103 ILE A C 1
ATOM 829 O O . ILE A 1 103 ? -4.416 -5.392 18.596 1.00 70.69 103 ILE A O 1
ATOM 833 N N . THR A 1 104 ? -2.712 -4.075 17.979 1.00 69.00 104 THR A N 1
ATOM 834 C CA . THR A 1 104 ? -2.119 -3.981 19.327 1.00 69.00 104 THR A CA 1
ATOM 835 C C . THR A 1 104 ? -2.857 -2.995 20.238 1.00 69.00 104 THR A C 1
ATOM 837 O O . THR A 1 104 ? -2.657 -3.001 21.448 1.00 69.00 104 THR A O 1
ATOM 840 N N . GLY A 1 105 ? -3.660 -2.076 19.692 1.00 57.09 105 GLY A N 1
ATOM 841 C CA . GLY A 1 105 ? -4.367 -1.036 20.458 1.00 57.09 105 GLY A CA 1
ATOM 842 C C . GLY A 1 105 ? -3.471 0.083 21.026 1.00 57.09 105 GLY A C 1
ATOM 843 O O . GLY A 1 105 ? -3.953 1.192 21.293 1.00 57.09 105 GLY A O 1
ATOM 844 N N . ASN A 1 106 ? -2.159 -0.151 21.145 1.00 51.53 106 ASN A N 1
ATOM 845 C CA . ASN A 1 106 ? -1.156 0.831 21.555 1.00 51.53 106 ASN A CA 1
ATOM 846 C C . ASN A 1 106 ? -0.849 1.842 20.438 1.00 51.53 106 ASN A C 1
ATOM 848 O O . ASN A 1 106 ? -0.577 1.486 19.297 1.00 51.53 106 ASN A O 1
ATOM 852 N N . LYS A 1 107 ? -0.883 3.141 20.770 1.00 44.94 107 LYS A N 1
ATOM 853 C CA . LYS A 1 107 ? -0.643 4.242 19.818 1.00 44.94 107 LYS A CA 1
ATOM 854 C C . LYS A 1 107 ? 0.817 4.250 19.349 1.00 44.94 107 LYS A C 1
ATOM 856 O O . LYS A 1 107 ? 1.696 4.593 20.139 1.00 44.94 107 LYS A O 1
ATOM 861 N N . ASN A 1 108 ? 1.052 4.018 18.055 1.00 50.25 108 ASN A N 1
ATOM 862 C CA . ASN A 1 108 ? 2.352 4.284 17.434 1.00 50.25 108 ASN A CA 1
ATOM 863 C C . ASN A 1 108 ? 2.740 5.769 17.551 1.00 50.25 108 ASN A C 1
ATOM 865 O O . ASN A 1 108 ? 1.869 6.647 17.574 1.00 50.25 108 ASN A O 1
ATOM 869 N N . ILE A 1 109 ? 4.050 6.047 17.575 1.00 49.22 109 ILE A N 1
ATOM 870 C CA . ILE A 1 109 ? 4.649 7.394 17.687 1.00 49.22 109 ILE A CA 1
ATOM 871 C C . ILE A 1 109 ? 4.052 8.366 16.651 1.00 49.22 109 ILE A C 1
ATOM 873 O O . ILE A 1 109 ? 3.787 9.527 16.965 1.00 49.22 109 ILE A O 1
ATOM 877 N N . PHE A 1 110 ? 3.750 7.876 15.446 1.00 50.16 110 PHE A N 1
ATOM 878 C CA . PHE A 1 110 ? 3.133 8.658 14.372 1.00 50.16 110 PHE A CA 1
ATOM 879 C C . PHE A 1 110 ? 1.710 9.123 14.722 1.00 50.16 110 PHE A C 1
ATOM 881 O O . PHE A 1 110 ? 1.389 10.305 14.620 1.00 50.16 110 PHE A O 1
ATOM 888 N N . THR A 1 111 ? 0.882 8.217 15.247 1.00 51.62 111 THR A N 1
ATOM 889 C CA . THR A 1 111 ? -0.468 8.524 15.750 1.00 51.62 111 THR A CA 1
ATOM 890 C C . THR A 1 111 ? -0.435 9.484 16.938 1.00 51.62 111 THR A C 1
ATOM 892 O O . THR A 1 111 ? -1.327 10.319 17.072 1.00 51.62 111 THR A O 1
ATOM 895 N N . LYS A 1 112 ? 0.591 9.397 17.802 1.00 54.56 112 LYS A N 1
ATOM 896 C CA . LYS A 1 112 ? 0.798 10.363 18.896 1.00 54.56 112 LYS A CA 1
ATOM 897 C C . LYS A 1 112 ? 1.116 11.760 18.351 1.00 54.56 112 LYS A C 1
ATOM 899 O O . LYS A 1 112 ? 0.465 12.710 18.775 1.00 54.56 112 LYS A O 1
ATOM 904 N N . LYS A 1 113 ? 2.036 11.888 17.385 1.00 53.38 113 LYS A N 1
ATOM 905 C CA . LYS A 1 113 ? 2.383 13.180 16.757 1.00 53.38 113 LYS A CA 1
ATOM 906 C C . LYS A 1 113 ? 1.194 13.827 16.038 1.00 53.38 113 LYS A C 1
ATOM 908 O O . LYS A 1 113 ? 0.939 15.009 16.237 1.00 53.38 113 LYS A O 1
ATOM 913 N N . LEU A 1 114 ? 0.426 13.057 15.267 1.00 55.41 114 LEU A N 1
ATOM 914 C CA . LEU A 1 114 ? -0.744 13.568 14.537 1.00 55.41 114 LEU A CA 1
ATOM 915 C C . LEU A 1 114 ? -1.852 14.067 15.479 1.00 55.41 114 LEU A C 1
ATOM 917 O O . LEU A 1 114 ? -2.446 15.117 15.244 1.00 55.41 114 LEU A O 1
ATOM 921 N N . ASN A 1 115 ? -2.086 13.358 16.586 1.00 52.75 115 ASN A N 1
ATOM 922 C CA . ASN A 1 115 ? -3.069 13.770 17.587 1.00 52.75 115 ASN A CA 1
ATOM 923 C C . ASN A 1 115 ? -2.613 15.009 18.380 1.00 52.75 115 ASN A C 1
ATOM 925 O O . ASN A 1 115 ? -3.442 15.808 18.804 1.00 52.75 115 ASN A O 1
ATOM 929 N N . LEU A 1 116 ? -1.299 15.190 18.555 1.00 55.78 116 LEU A N 1
ATOM 930 C CA . LEU A 1 116 ? -0.719 16.368 19.201 1.00 55.78 116 LEU A CA 1
ATOM 931 C C . LEU A 1 116 ? -0.925 17.626 18.342 1.00 55.78 116 LEU A C 1
ATOM 933 O O . LEU A 1 116 ? -1.355 18.650 18.862 1.00 55.78 116 LEU A O 1
ATOM 937 N N . ILE A 1 117 ? -0.747 17.518 17.022 1.00 56.56 117 ILE A N 1
ATOM 938 C CA . ILE A 1 117 ? -1.026 18.603 16.064 1.00 56.56 117 ILE A CA 1
ATOM 939 C C . ILE A 1 117 ? -2.529 18.922 16.009 1.00 56.56 117 ILE A C 1
ATOM 941 O O . ILE A 1 117 ? -2.924 20.089 16.013 1.00 56.56 117 ILE A O 1
ATOM 945 N N . TYR A 1 118 ? -3.384 17.895 15.999 1.00 55.16 118 TYR A N 1
ATOM 946 C CA . TYR A 1 118 ? -4.838 18.080 15.984 1.00 55.16 118 TYR A CA 1
ATOM 947 C C . TYR A 1 118 ? -5.357 18.752 17.268 1.00 55.16 118 TYR A C 1
ATOM 949 O O . TYR A 1 118 ? -6.183 19.663 17.201 1.00 55.16 118 TYR A O 1
ATOM 957 N N . ASN A 1 119 ? -4.830 18.364 18.434 1.00 53.84 119 ASN A N 1
ATOM 958 C CA . ASN A 1 119 ? -5.182 18.983 19.713 1.00 53.84 119 ASN A CA 1
ATOM 959 C C . ASN A 1 119 ? -4.643 20.415 19.847 1.00 53.84 119 ASN A C 1
ATOM 961 O O . ASN A 1 119 ? -5.342 21.258 20.400 1.00 53.84 119 ASN A O 1
ATOM 965 N N . PHE A 1 120 ? -3.470 20.721 19.280 1.00 55.81 120 PHE A N 1
ATOM 966 C CA . PHE A 1 120 ? -2.961 22.096 19.193 1.00 55.81 120 PHE A CA 1
ATOM 967 C C . PHE A 1 120 ? -3.910 23.005 18.405 1.00 55.81 120 PHE A C 1
ATOM 969 O O . PHE A 1 120 ? -4.232 24.109 18.836 1.00 55.81 120 PHE A O 1
ATOM 976 N N . LYS A 1 121 ? -4.426 22.520 17.270 1.00 49.91 121 LYS A N 1
ATOM 977 C CA . LYS A 1 121 ? -5.336 23.306 16.427 1.00 49.91 121 LYS A CA 1
ATOM 978 C C . LYS A 1 121 ? -6.708 23.529 17.078 1.00 49.91 121 LYS A C 1
ATOM 980 O O . LYS A 1 121 ? -7.326 24.558 16.837 1.00 49.91 121 LYS A O 1
ATOM 985 N N . LYS A 1 122 ? -7.168 22.593 17.917 1.00 46.34 122 LYS A N 1
ATOM 986 C CA . LYS A 1 122 ? -8.424 22.713 18.678 1.00 46.34 122 LYS A CA 1
ATOM 987 C C . LYS A 1 122 ? -8.283 23.571 19.947 1.00 46.34 122 LYS A C 1
ATOM 989 O O . LYS A 1 122 ? -9.270 24.147 20.388 1.00 46.34 122 LYS A O 1
ATOM 994 N N . GLY A 1 123 ? -7.079 23.668 20.517 1.00 49.47 123 GLY A N 1
ATOM 995 C CA . GLY A 1 123 ? -6.771 24.556 21.645 1.00 49.47 123 GLY A CA 1
ATOM 996 C C . GLY A 1 123 ? -6.736 26.042 21.272 1.00 49.47 123 GLY A C 1
ATOM 997 O O . GLY A 1 123 ? -7.130 26.866 22.081 1.00 49.47 123 GLY A O 1
ATOM 998 N N . ASN A 1 124 ? -6.368 26.369 20.030 1.00 50.03 124 ASN A N 1
ATOM 999 C CA . ASN A 1 124 ? -6.313 27.748 19.516 1.00 50.03 124 ASN A CA 1
ATOM 1000 C C . ASN A 1 124 ? -7.650 28.267 18.940 1.00 50.03 124 ASN A C 1
ATOM 1002 O O . ASN A 1 124 ? -7.668 29.281 18.249 1.00 50.03 124 ASN A O 1
ATOM 1006 N N . GLN A 1 125 ? -8.757 27.551 19.159 1.00 48.78 125 GLN A N 1
ATOM 1007 C CA . GLN A 1 125 ? -10.114 27.971 18.770 1.00 48.78 125 GLN A CA 1
ATOM 1008 C C . GLN A 1 125 ? -11.021 28.242 19.985 1.00 48.78 125 GLN A C 1
ATOM 1010 O O . GLN A 1 125 ? -12.242 28.276 19.835 1.00 48.78 125 GLN A O 1
ATOM 1015 N N . LYS A 1 126 ? -10.440 28.384 21.181 1.00 42.34 126 LYS A N 1
ATOM 1016 C CA . LYS A 1 126 ? -11.134 28.884 22.371 1.00 42.34 126 LYS A CA 1
ATOM 1017 C C . LYS A 1 126 ? -10.702 30.306 22.668 1.00 42.34 126 LYS A C 1
ATOM 1019 O O . LYS A 1 126 ? -9.484 30.557 22.557 1.00 42.34 126 LYS A O 1
#

Radius of gyration: 17.32 Å; chains: 1; bounding box: 37×38×44 Å

Sequence (126 aa):
MIIKSISLVVAILIIVSKFLDCYSTFKGIKHNHGLERNPLARFLMKKIGFNTTIWSVLTFTVIISTPSLYYVFKNENQIFSIGFIIFGLIISILQFLVVHTNITGNKNIFTKKLNLIYNFKKGNQK

Secondary structure (DSSP, 8-state):
-HHHHHHHHHHHHHHHHHHHHHHHHHHHHHHSSS--S-HHHHHHHHHH-HHHHHHHHHHHHHHHHHHHHHHHHH---HHHHHHHHHHHHHHHHHHHHHHHHHHH-S--HHHHHHHHHHHHHHHTT-